Protein AF-A0A920G9I8-F1 (afdb_monomer)

Sequence (105 aa):
MNRKYFYYLVFGVTFLTFGLVQDYIRPNYEAENSLIIYFLGVIPNFLPGIGLPSLFYVTIPEIFKPNTSIYRNRLKLSIIISMIGLIGNEFITIYTPGRGVFDWN

Solvent-accessible surface area (backbone atoms only — not comparable to full-atom values): 5840 Å² total; per-residue (Å²): 129,66,68,58,59,53,28,50,49,48,19,52,51,26,53,53,52,31,52,47,40,58,71,55,46,52,78,69,60,85,71,87,55,64,70,59,56,49,49,56,49,47,45,61,56,53,27,53,67,54,14,44,25,28,45,39,45,56,46,43,63,77,77,36,57,76,90,39,71,62,39,72,41,26,65,62,50,14,46,52,56,36,49,54,51,50,54,50,49,52,57,52,23,75,78,39,83,91,58,80,68,66,71,90,122

Secondary structure (DSSP, 8-state):
--HHHHHHHHHHHHHHHHHIIIIIITTT-----HHHHHHHHHHHHHHHHHHHHHHHHHHHHHHS-TTSHHHHTHHHHHHHHHHHHHHHHHHHHHHSTTSS-----

Structure (mmCIF, N/CA/C/O backbone):
data_AF-A0A920G9I8-F1
#
_entry.id   AF-A0A920G9I8-F1
#
loop_
_atom_site.group_PDB
_atom_site.id
_atom_site.type_symbol
_atom_site.label_atom_id
_atom_site.label_alt_id
_atom_site.label_comp_id
_atom_site.label_asym_id
_atom_site.label_entity_id
_atom_site.label_seq_id
_atom_site.pdbx_PDB_ins_code
_atom_site.Cartn_x
_atom_site.Cartn_y
_atom_site.Cartn_z
_atom_site.occupancy
_atom_site.B_iso_or_equiv
_atom_site.auth_seq_id
_atom_site.auth_comp_id
_atom_site.auth_asym_id
_atom_site.auth_atom_id
_atom_site.pdbx_PDB_model_num
ATOM 1 N N . MET A 1 1 ? -22.417 -8.587 1.462 1.00 55.97 1 MET A N 1
ATOM 2 C CA . MET A 1 1 ? -20.991 -8.906 1.709 1.00 55.97 1 MET A CA 1
ATOM 3 C C . MET A 1 1 ? -20.510 -8.097 2.911 1.00 55.97 1 MET A C 1
ATOM 5 O O . MET A 1 1 ? -20.768 -6.899 2.942 1.00 55.97 1 MET A O 1
ATOM 9 N N . ASN A 1 2 ? -19.892 -8.715 3.927 1.00 80.69 2 ASN A N 1
ATOM 10 C CA . ASN A 1 2 ? -19.335 -7.971 5.067 1.00 80.69 2 ASN A CA 1
ATOM 11 C C . ASN A 1 2 ? -18.254 -7.008 4.543 1.00 80.69 2 ASN A C 1
ATOM 13 O O . ASN A 1 2 ? -17.361 -7.437 3.810 1.00 80.69 2 ASN A O 1
ATOM 17 N N . ARG A 1 3 ? -18.346 -5.714 4.891 1.00 84.06 3 ARG A N 1
ATOM 18 C CA . ARG A 1 3 ? -17.440 -4.661 4.393 1.00 84.06 3 ARG A CA 1
ATOM 19 C C . ARG A 1 3 ? -15.965 -5.019 4.607 1.00 84.06 3 ARG A C 1
ATOM 21 O O . ARG A 1 3 ? -15.139 -4.658 3.782 1.00 84.06 3 ARG A O 1
ATOM 28 N N . LYS A 1 4 ? -15.643 -5.791 5.651 1.00 88.75 4 LYS A N 1
ATOM 29 C CA . LYS A 1 4 ? -14.282 -6.280 5.922 1.00 88.75 4 LYS A CA 1
ATOM 30 C C . LYS A 1 4 ? -13.689 -7.085 4.753 1.00 88.75 4 LYS A C 1
ATOM 32 O O . LYS A 1 4 ? -12.569 -6.813 4.342 1.00 88.75 4 LYS A O 1
ATOM 37 N N . TYR A 1 5 ? -14.443 -8.026 4.176 1.00 92.31 5 TYR A N 1
ATOM 38 C CA . TYR A 1 5 ? -13.958 -8.839 3.049 1.00 92.31 5 TYR A CA 1
ATOM 39 C C . TYR A 1 5 ? -13.751 -8.015 1.783 1.00 92.31 5 TYR A C 1
ATOM 41 O O . TYR A 1 5 ? -12.829 -8.289 1.026 1.00 92.31 5 TYR A O 1
ATOM 49 N N . PHE A 1 6 ? -14.571 -6.982 1.578 1.00 94.00 6 PHE A N 1
ATOM 50 C CA . PHE A 1 6 ? -14.377 -6.053 0.470 1.00 94.00 6 PHE A CA 1
ATOM 51 C C . PHE A 1 6 ? -13.028 -5.333 0.579 1.00 94.00 6 PHE A C 1
ATOM 53 O O . PHE A 1 6 ? -12.257 -5.346 -0.372 1.00 94.00 6 PHE A O 1
ATOM 60 N N . TYR A 1 7 ? -12.696 -4.776 1.747 1.00 94.56 7 TYR A N 1
ATOM 61 C CA . TYR A 1 7 ? -11.414 -4.091 1.944 1.00 94.56 7 TYR A CA 1
ATOM 62 C C . TYR A 1 7 ? -10.205 -5.037 1.880 1.00 94.56 7 TYR A C 1
ATOM 64 O O . TYR A 1 7 ? -9.172 -4.649 1.339 1.00 94.56 7 TYR A O 1
ATOM 72 N N . TYR A 1 8 ? -10.327 -6.285 2.347 1.00 95.12 8 TYR A N 1
ATOM 73 C CA . TYR A 1 8 ? -9.281 -7.291 2.114 1.00 95.12 8 TYR A CA 1
ATOM 74 C C . TYR A 1 8 ? -9.087 -7.600 0.633 1.00 95.12 8 TYR A C 1
ATOM 76 O O . TYR A 1 8 ? -7.950 -7.717 0.188 1.00 95.12 8 TYR A O 1
ATOM 84 N N . LEU A 1 9 ? -10.1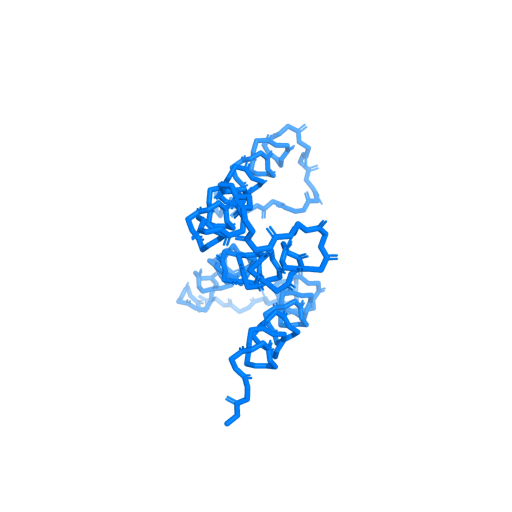76 -7.717 -0.130 1.00 96.19 9 LEU A N 1
ATOM 85 C CA . LEU A 1 9 ? -10.103 -7.951 -1.569 1.00 96.19 9 LEU A CA 1
ATOM 86 C C . LEU A 1 9 ? -9.435 -6.768 -2.274 1.00 96.19 9 LEU A C 1
ATOM 88 O O . LEU A 1 9 ? -8.537 -6.981 -3.080 1.00 96.19 9 LEU A O 1
ATOM 92 N N . VAL A 1 10 ? -9.811 -5.533 -1.928 1.00 95.88 10 VAL A N 1
ATOM 93 C CA . VAL A 1 10 ? -9.173 -4.320 -2.463 1.00 95.88 10 VAL A CA 1
ATOM 94 C C . VAL A 1 10 ? -7.673 -4.318 -2.165 1.00 95.88 10 VAL A C 1
ATOM 96 O O . VAL A 1 10 ? -6.876 -4.106 -3.078 1.00 95.88 10 VAL A O 1
ATOM 99 N N . PHE A 1 11 ? -7.269 -4.606 -0.925 1.00 96.38 11 PHE A N 1
ATOM 100 C CA . PHE A 1 11 ? -5.853 -4.736 -0.576 1.00 96.38 11 PHE A CA 1
ATOM 101 C C . PHE A 1 11 ? -5.157 -5.836 -1.391 1.00 96.38 11 PHE A C 1
ATOM 103 O O . PHE A 1 11 ? -4.123 -5.581 -1.995 1.00 96.38 11 PHE A O 1
ATOM 110 N N . GLY A 1 12 ? -5.735 -7.037 -1.462 1.00 96.44 12 GLY A N 1
ATOM 111 C CA . GLY A 1 12 ? -5.143 -8.160 -2.189 1.00 96.44 12 GLY A CA 1
ATOM 112 C C . GLY A 1 12 ? -4.955 -7.870 -3.679 1.00 96.44 12 GLY A C 1
ATOM 113 O O . GLY A 1 12 ? -3.876 -8.105 -4.213 1.00 96.44 12 GLY A O 1
ATOM 114 N N . VAL A 1 13 ? -5.970 -7.303 -4.339 1.00 96.69 13 VAL A N 1
ATOM 115 C CA . VAL A 1 13 ? -5.891 -6.929 -5.760 1.00 96.69 13 VAL A CA 1
ATOM 116 C C . VAL A 1 13 ? -4.827 -5.859 -5.973 1.00 96.69 13 VAL A C 1
ATOM 118 O O . VAL A 1 13 ? -3.935 -6.047 -6.791 1.00 96.69 13 VAL A O 1
ATOM 121 N N . THR A 1 14 ? -4.871 -4.764 -5.211 1.00 95.94 14 THR A N 1
ATOM 122 C CA . THR A 1 14 ? -3.900 -3.668 -5.365 1.00 95.94 14 THR A CA 1
ATOM 123 C C . THR A 1 14 ? -2.464 -4.109 -5.089 1.00 95.94 14 THR A C 1
ATOM 125 O O . THR A 1 14 ? -1.569 -3.726 -5.836 1.00 95.94 14 THR A O 1
ATOM 128 N N . PHE A 1 15 ? -2.241 -4.955 -4.082 1.00 93.75 15 PHE A N 1
ATOM 129 C CA . PHE A 1 15 ? -0.924 -5.496 -3.750 1.00 93.75 15 PHE A CA 1
ATOM 130 C C . PHE A 1 15 ? -0.371 -6.410 -4.854 1.00 93.75 15 PHE A C 1
ATOM 132 O O . PHE A 1 15 ? 0.776 -6.251 -5.268 1.00 93.75 15 PHE A O 1
ATOM 139 N N . LEU A 1 16 ? -1.190 -7.330 -5.375 1.00 95.12 16 LEU A N 1
ATOM 140 C CA . LEU A 1 16 ? -0.781 -8.222 -6.465 1.00 95.12 16 LEU A CA 1
ATOM 141 C C . LEU A 1 16 ? -0.523 -7.448 -7.761 1.00 95.12 16 LEU A C 1
ATOM 143 O O . LEU A 1 16 ? 0.497 -7.660 -8.413 1.00 95.12 16 LEU A O 1
ATOM 147 N N . THR A 1 17 ? -1.418 -6.527 -8.127 1.00 94.44 17 THR A N 1
ATOM 148 C CA . THR A 1 17 ? -1.246 -5.697 -9.324 1.00 94.44 17 THR A CA 1
ATOM 149 C C . THR A 1 17 ? -0.023 -4.793 -9.202 1.00 94.44 17 THR A C 1
ATOM 151 O O . THR A 1 17 ? 0.670 -4.601 -10.195 1.00 94.44 17 THR A O 1
ATOM 154 N N . PHE A 1 18 ? 0.286 -4.283 -8.006 1.00 92.25 18 PHE A N 1
ATOM 155 C CA . PHE A 1 18 ? 1.488 -3.484 -7.778 1.00 92.25 18 PHE A CA 1
ATOM 156 C C . PHE A 1 18 ? 2.752 -4.277 -8.120 1.00 92.25 18 PHE A C 1
ATOM 158 O O . PHE A 1 18 ? 3.534 -3.809 -8.942 1.00 92.25 18 PHE A O 1
ATOM 165 N N . GLY A 1 19 ? 2.913 -5.488 -7.571 1.00 88.75 19 GLY A N 1
ATOM 166 C CA . GLY A 1 19 ? 4.073 -6.336 -7.874 1.00 88.75 19 GLY A CA 1
ATOM 167 C C . GLY A 1 19 ? 4.161 -6.700 -9.358 1.00 88.75 19 GLY A C 1
ATOM 168 O O . GLY A 1 19 ? 5.220 -6.589 -9.968 1.00 88.75 19 GLY A O 1
ATOM 169 N N . LEU A 1 20 ? 3.030 -7.042 -9.987 1.00 92.88 20 LEU A N 1
ATOM 170 C CA . LEU A 1 20 ? 2.989 -7.320 -11.428 1.00 92.88 20 LEU A CA 1
ATOM 171 C C . LEU A 1 20 ? 3.440 -6.116 -12.266 1.00 92.88 20 LEU A C 1
ATOM 173 O O . LEU A 1 20 ? 4.242 -6.262 -13.187 1.00 92.88 20 LEU A O 1
ATOM 177 N N . VAL A 1 21 ? 2.933 -4.921 -11.961 1.00 90.69 21 VAL A N 1
ATOM 178 C CA . VAL A 1 21 ? 3.257 -3.720 -12.736 1.00 90.69 21 VAL A CA 1
ATOM 179 C C . VAL A 1 21 ? 4.698 -3.288 -12.496 1.00 90.69 21 VAL A C 1
ATOM 181 O O . VAL A 1 21 ? 5.409 -3.029 -13.462 1.00 90.69 21 VAL A O 1
ATOM 184 N N . GLN A 1 22 ? 5.129 -3.225 -11.238 1.00 87.38 22 GLN A N 1
ATOM 185 C CA . GLN A 1 22 ? 6.436 -2.697 -10.863 1.00 87.38 22 GLN A CA 1
ATOM 186 C C . GLN A 1 22 ? 7.584 -3.627 -11.270 1.00 87.38 22 GLN A C 1
ATOM 188 O O . GLN A 1 22 ? 8.598 -3.132 -11.754 1.00 87.38 22 GLN A O 1
ATOM 193 N N . ASP A 1 23 ? 7.423 -4.943 -11.108 1.00 88.00 23 ASP A N 1
ATOM 194 C CA . ASP A 1 23 ? 8.528 -5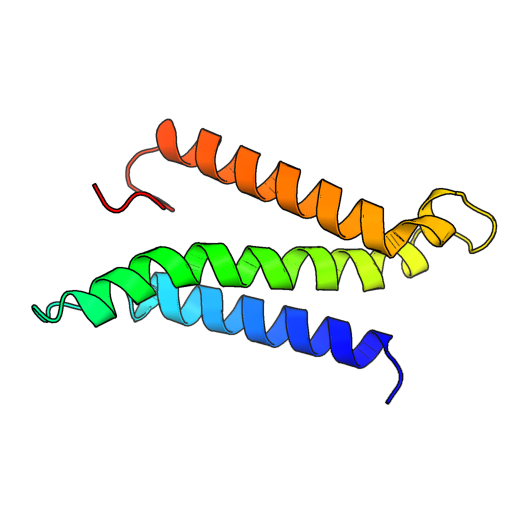.892 -11.291 1.00 88.00 23 ASP A CA 1
ATOM 195 C C . ASP A 1 23 ? 8.551 -6.521 -12.692 1.00 88.00 23 ASP A C 1
ATOM 197 O O . ASP A 1 23 ? 9.613 -6.925 -13.163 1.00 88.00 23 ASP A O 1
ATOM 201 N N . TYR A 1 24 ? 7.402 -6.594 -13.379 1.00 89.69 24 TYR A N 1
ATOM 202 C CA . TYR A 1 24 ? 7.297 -7.292 -14.667 1.00 89.69 24 TYR A CA 1
ATOM 203 C C . TYR A 1 24 ? 6.890 -6.391 -15.828 1.00 89.69 24 TYR A C 1
ATOM 205 O O . TYR A 1 24 ? 7.492 -6.484 -16.891 1.00 89.69 24 TYR A O 1
ATOM 213 N N . ILE A 1 25 ? 5.875 -5.538 -15.682 1.00 90.88 25 ILE A N 1
ATOM 214 C CA . ILE A 1 25 ? 5.368 -4.776 -16.836 1.00 90.88 25 ILE A CA 1
ATOM 215 C C . ILE A 1 25 ? 6.236 -3.545 -17.092 1.00 90.88 25 ILE A C 1
ATOM 217 O O . ILE A 1 25 ? 6.757 -3.383 -18.190 1.00 90.88 25 ILE A O 1
ATOM 221 N N . ARG A 1 26 ? 6.416 -2.688 -16.083 1.00 87.50 26 ARG A N 1
ATOM 222 C CA . ARG A 1 26 ? 7.138 -1.416 -16.207 1.00 87.50 26 ARG A CA 1
ATOM 223 C C . ARG A 1 26 ? 8.599 -1.598 -16.650 1.00 87.50 26 ARG A C 1
ATOM 225 O O . ARG A 1 26 ? 8.987 -0.883 -17.567 1.00 87.50 26 ARG A O 1
ATOM 232 N N . PRO A 1 27 ? 9.399 -2.528 -16.087 1.00 86.88 27 PRO A N 1
ATOM 233 C CA . PRO A 1 27 ? 10.807 -2.666 -16.472 1.00 86.88 27 PRO A CA 1
ATOM 234 C C . PRO A 1 27 ? 11.014 -3.234 -17.880 1.00 86.88 27 PRO A C 1
ATOM 236 O O . PRO A 1 27 ? 12.058 -2.998 -18.473 1.00 86.88 27 PRO A O 1
ATOM 239 N N . ASN A 1 28 ? 10.035 -3.978 -18.407 1.00 88.56 28 ASN A N 1
ATOM 240 C CA . ASN A 1 28 ? 10.122 -4.649 -19.709 1.00 88.56 28 ASN A CA 1
ATOM 241 C C . ASN A 1 28 ? 9.327 -3.922 -20.809 1.00 88.56 28 ASN A C 1
ATOM 243 O O . ASN A 1 28 ? 9.148 -4.456 -21.904 1.00 88.56 28 ASN A O 1
ATOM 247 N N . TYR A 1 29 ? 8.792 -2.732 -20.525 1.00 88.00 29 TYR A N 1
ATOM 248 C CA . TYR A 1 29 ? 8.031 -1.961 -21.498 1.00 88.00 29 TYR A CA 1
ATOM 249 C C . TYR A 1 29 ? 8.967 -1.070 -22.328 1.00 88.00 29 TYR A C 1
ATOM 251 O O . TYR A 1 29 ? 9.364 0.004 -21.887 1.00 88.00 29 TYR A O 1
ATOM 259 N N . GLU A 1 30 ? 9.298 -1.516 -23.541 1.00 85.81 30 GLU A N 1
ATOM 260 C CA . GLU A 1 30 ? 10.226 -0.828 -24.461 1.00 85.81 30 GLU A CA 1
ATOM 261 C C . GLU A 1 30 ? 9.525 0.029 -25.535 1.00 85.81 30 GLU A C 1
ATOM 263 O O . GLU A 1 30 ? 10.179 0.631 -26.384 1.00 85.81 30 GLU A O 1
ATOM 268 N N . ALA A 1 31 ? 8.190 0.081 -25.549 1.00 84.44 31 ALA A N 1
ATOM 269 C CA . ALA A 1 31 ? 7.447 0.758 -26.612 1.00 84.44 31 ALA A CA 1
ATOM 270 C C . ALA A 1 31 ? 7.336 2.280 -26.402 1.00 84.44 31 ALA A C 1
ATOM 272 O O . ALA A 1 31 ? 7.200 2.772 -25.286 1.00 84.44 31 ALA A O 1
ATOM 273 N N . GLU A 1 32 ? 7.281 3.034 -27.502 1.00 86.25 32 GLU A N 1
ATOM 274 C CA . GLU A 1 32 ? 7.316 4.508 -27.502 1.00 86.25 32 GLU A CA 1
ATOM 275 C C . GLU A 1 32 ? 5.973 5.189 -27.171 1.00 86.25 32 GLU A C 1
ATOM 277 O O . GLU A 1 32 ? 5.845 6.412 -27.249 1.00 86.25 32 GLU A O 1
ATOM 282 N N . ASN A 1 33 ? 4.929 4.431 -26.814 1.00 90.69 33 ASN A N 1
ATOM 283 C CA . ASN A 1 33 ? 3.625 5.027 -26.514 1.00 90.69 33 ASN A CA 1
ATOM 284 C C . ASN A 1 33 ? 3.660 5.780 -25.173 1.00 90.69 33 ASN A C 1
ATOM 286 O O . ASN A 1 33 ? 3.482 5.185 -24.108 1.00 90.69 33 ASN A O 1
ATOM 290 N N . SER A 1 34 ? 3.824 7.100 -25.252 1.00 87.25 34 SER A N 1
ATOM 291 C CA . SER A 1 34 ? 3.926 8.024 -24.117 1.00 87.25 34 SER A CA 1
ATOM 292 C C . SER A 1 34 ? 2.779 7.913 -23.109 1.00 87.25 34 SER A C 1
ATOM 294 O O . SER A 1 34 ? 3.009 8.040 -21.907 1.00 87.25 34 SER A O 1
ATOM 296 N N . LEU A 1 35 ? 1.558 7.617 -23.566 1.00 89.94 35 LEU A N 1
ATOM 297 C CA . LEU A 1 35 ? 0.400 7.446 -22.691 1.00 89.94 35 LEU A CA 1
ATOM 298 C C . LEU A 1 35 ? 0.552 6.205 -21.805 1.00 89.94 35 LEU A C 1
ATOM 300 O O . LEU A 1 35 ? 0.262 6.265 -20.612 1.00 89.94 35 LEU A O 1
ATOM 304 N N . ILE A 1 36 ? 1.032 5.089 -22.358 1.00 88.62 36 ILE A N 1
ATOM 305 C CA . ILE A 1 36 ? 1.233 3.857 -21.583 1.00 88.62 36 ILE A CA 1
ATOM 306 C C . ILE A 1 36 ? 2.363 4.046 -20.581 1.00 88.62 36 ILE A C 1
ATOM 308 O O . ILE A 1 36 ? 2.196 3.705 -19.411 1.00 88.62 36 ILE A O 1
ATOM 312 N N . ILE A 1 37 ? 3.478 4.641 -21.011 1.00 87.00 37 ILE A N 1
ATOM 313 C CA . ILE A 1 37 ? 4.596 4.909 -20.109 1.00 87.00 37 ILE A CA 1
ATOM 314 C C . ILE A 1 37 ? 4.087 5.790 -18.937 1.00 87.00 37 ILE A C 1
ATOM 316 O O . ILE A 1 37 ? 4.449 5.539 -17.786 1.00 87.00 37 ILE A O 1
ATOM 320 N N . TYR A 1 38 ? 3.238 6.803 -19.200 1.00 87.12 38 TYR A N 1
ATOM 321 C CA . TYR A 1 38 ? 2.705 7.705 -18.164 1.00 87.12 38 TYR A CA 1
ATOM 322 C C . TYR A 1 38 ? 1.899 6.927 -17.121 1.00 87.12 38 TYR A C 1
ATOM 324 O O . TYR A 1 38 ? 2.143 7.044 -15.919 1.00 87.12 38 TYR A O 1
ATOM 332 N N . PHE A 1 39 ? 0.984 6.062 -17.569 1.00 89.19 39 PHE A N 1
ATOM 333 C CA . PHE A 1 39 ? 0.232 5.200 -16.658 1.00 89.19 39 PHE A CA 1
ATOM 334 C C . PHE A 1 39 ? 1.142 4.243 -15.883 1.00 89.19 39 PHE A C 1
ATOM 336 O O . PHE A 1 39 ? 0.930 4.054 -14.688 1.00 89.19 39 PHE A O 1
ATOM 343 N N . LEU A 1 40 ? 2.180 3.686 -16.511 1.00 88.38 40 LEU A N 1
ATOM 344 C CA . LEU A 1 40 ? 3.163 2.839 -15.829 1.00 88.38 40 LEU A CA 1
ATOM 345 C C . LEU A 1 40 ? 3.987 3.601 -14.780 1.00 88.38 40 LEU A C 1
ATOM 347 O O . LEU A 1 40 ? 4.440 2.982 -13.822 1.00 88.38 40 LEU A O 1
ATOM 351 N N . GLY A 1 41 ? 4.145 4.920 -14.914 1.00 83.44 41 GLY A N 1
ATOM 352 C CA . GLY A 1 41 ? 4.720 5.776 -13.872 1.00 83.44 41 GLY A CA 1
ATOM 353 C C . GLY A 1 41 ? 3.775 6.001 -12.687 1.00 83.44 41 GLY A C 1
ATOM 354 O O . GLY A 1 41 ? 4.190 5.940 -11.534 1.00 83.44 41 GLY A O 1
ATOM 355 N N . VAL A 1 42 ? 2.481 6.206 -12.952 1.00 85.75 42 VAL A N 1
ATOM 356 C CA . VAL A 1 42 ? 1.486 6.558 -11.919 1.00 85.75 42 VAL A CA 1
ATOM 357 C C . VAL A 1 42 ? 0.958 5.339 -11.151 1.00 85.75 42 VAL A C 1
ATOM 359 O O . VAL A 1 42 ? 0.733 5.407 -9.939 1.00 85.75 42 VAL A O 1
ATOM 362 N N . ILE A 1 43 ? 0.732 4.214 -11.835 1.00 89.81 43 ILE A N 1
ATOM 363 C CA . ILE A 1 43 ? 0.083 3.018 -11.270 1.00 89.81 43 ILE A CA 1
ATOM 364 C C . ILE A 1 43 ? 0.809 2.465 -10.028 1.00 89.81 43 ILE A C 1
ATOM 366 O O . ILE A 1 43 ? 0.119 2.180 -9.041 1.00 89.81 43 ILE A O 1
ATOM 370 N N . PRO A 1 44 ? 2.153 2.340 -10.007 1.00 84.31 44 PRO A N 1
ATOM 371 C CA . PRO A 1 44 ? 2.876 1.851 -8.834 1.00 84.31 44 PRO A CA 1
ATOM 372 C C . PRO A 1 44 ? 2.662 2.690 -7.570 1.00 84.31 44 PRO A C 1
ATOM 374 O O . PRO A 1 44 ? 2.795 2.160 -6.474 1.00 84.31 44 PRO A O 1
ATOM 377 N N . ASN A 1 45 ? 2.289 3.965 -7.709 1.00 83.56 45 ASN A N 1
ATOM 378 C CA . ASN A 1 45 ? 1.963 4.866 -6.602 1.00 83.56 45 ASN A CA 1
ATOM 379 C C . ASN A 1 45 ? 0.486 4.810 -6.204 1.00 83.56 45 ASN A C 1
ATOM 381 O O . ASN A 1 45 ? 0.118 4.771 -5.026 1.00 83.56 45 ASN A O 1
ATOM 385 N N . PHE A 1 46 ? -0.384 4.769 -7.209 1.00 89.25 46 PHE A N 1
ATOM 386 C CA . PHE A 1 46 ? -1.825 4.753 -7.013 1.00 89.25 46 PHE A CA 1
ATOM 387 C C . PHE A 1 46 ? -2.310 3.487 -6.290 1.00 89.25 46 PHE A C 1
ATOM 389 O O . PHE A 1 46 ? -3.174 3.560 -5.412 1.00 89.25 46 PHE A O 1
ATOM 396 N N . LEU A 1 47 ? -1.738 2.324 -6.623 1.00 93.12 47 LEU A N 1
ATOM 397 C CA . LEU A 1 47 ? -2.154 1.038 -6.057 1.00 93.12 47 LEU A CA 1
ATOM 398 C C . LEU A 1 47 ? -1.895 0.949 -4.537 1.00 93.12 47 LEU A C 1
ATOM 400 O O . LEU A 1 47 ? -2.860 0.704 -3.805 1.00 93.12 47 LEU A O 1
ATOM 404 N N . PRO A 1 48 ? -0.681 1.219 -4.013 1.00 91.38 48 PRO A N 1
ATOM 405 C CA . PRO A 1 48 ? -0.447 1.363 -2.574 1.00 91.38 48 PRO A CA 1
ATOM 406 C C . PRO A 1 48 ? -1.320 2.435 -1.905 1.00 91.38 48 PRO A C 1
ATOM 408 O O . PRO A 1 48 ? -1.796 2.214 -0.789 1.00 91.38 48 PRO A O 1
ATOM 411 N N . GLY A 1 49 ? -1.595 3.548 -2.601 1.00 92.00 49 GLY A N 1
ATOM 412 C CA . GLY A 1 49 ? -2.505 4.615 -2.160 1.00 92.00 49 GLY A CA 1
ATOM 413 C C . GLY A 1 49 ? -3.916 4.144 -1.807 1.00 92.00 49 GLY A C 1
ATOM 414 O O . GLY A 1 49 ? -4.556 4.716 -0.926 1.00 92.00 49 GLY A O 1
ATOM 415 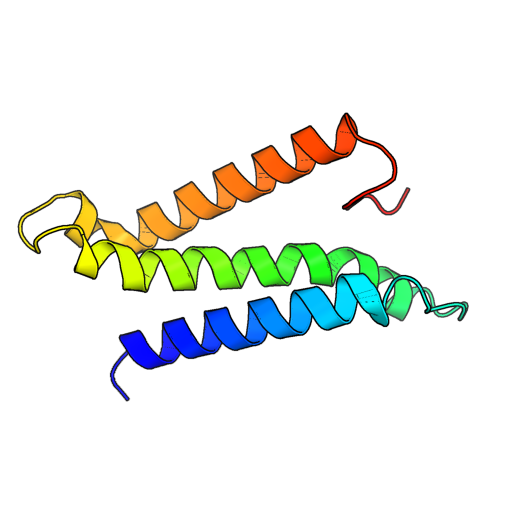N N . ILE A 1 50 ? -4.386 3.068 -2.437 1.00 94.00 50 ILE A N 1
ATOM 416 C CA . ILE A 1 50 ? -5.694 2.453 -2.173 1.00 94.00 50 ILE A CA 1
ATOM 417 C C . ILE A 1 50 ? -5.562 1.222 -1.268 1.00 94.00 50 ILE A C 1
ATOM 419 O O . ILE A 1 50 ? -6.393 0.992 -0.378 1.00 94.00 50 ILE A O 1
ATOM 423 N N . GLY A 1 51 ? -4.517 0.424 -1.484 1.00 95.50 51 GLY A N 1
ATOM 424 C CA . GLY A 1 51 ? -4.292 -0.835 -0.785 1.00 95.50 51 GLY A CA 1
ATOM 425 C C . GLY A 1 51 ? -3.995 -0.650 0.699 1.00 95.50 51 GLY A C 1
ATOM 426 O O . GLY A 1 51 ? -4.643 -1.283 1.537 1.00 95.50 51 GLY A O 1
ATOM 427 N N . LEU A 1 52 ? -3.067 0.245 1.046 1.00 95.25 52 LEU A N 1
ATOM 428 C CA . LEU A 1 52 ? -2.645 0.451 2.434 1.00 95.25 52 LEU A CA 1
ATOM 429 C C . LEU A 1 52 ? -3.789 0.949 3.336 1.00 95.25 52 LEU A C 1
ATOM 431 O O . LEU A 1 52 ? -4.003 0.333 4.387 1.00 95.25 52 LEU A O 1
ATOM 435 N N . PRO A 1 53 ? -4.610 1.953 2.949 1.00 96.12 53 PRO A N 1
ATOM 436 C CA . PRO A 1 53 ? -5.745 2.352 3.778 1.00 96.12 53 PRO A CA 1
ATOM 43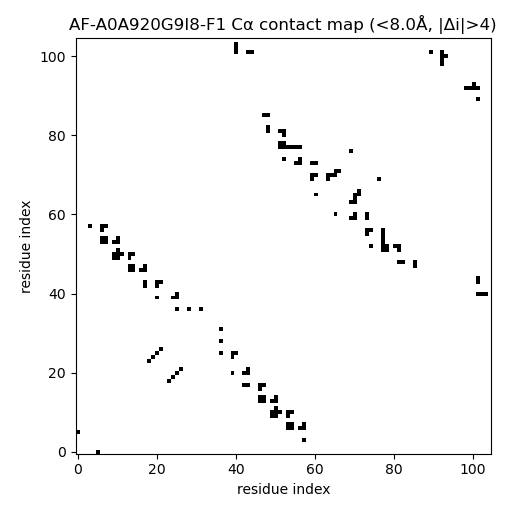7 C C . PRO A 1 53 ? -6.755 1.220 3.960 1.00 96.12 53 PRO A C 1
ATOM 439 O O . PRO A 1 53 ? -7.347 1.084 5.031 1.00 96.12 53 PRO A O 1
ATOM 442 N N . SER A 1 54 ? -6.943 0.393 2.929 1.00 95.81 54 SER A N 1
ATOM 443 C CA . SER A 1 54 ? -7.849 -0.754 2.984 1.00 95.81 54 SER A CA 1
ATOM 444 C C . SER A 1 54 ? -7.363 -1.803 3.986 1.00 95.81 54 SER A C 1
ATOM 446 O O . SER A 1 54 ? -8.168 -2.295 4.777 1.00 95.81 54 SER A O 1
ATOM 448 N N . LEU A 1 55 ? -6.054 -2.081 4.019 1.00 96.19 55 LEU A N 1
ATOM 449 C CA . LEU A 1 55 ? -5.433 -2.967 5.005 1.00 96.19 55 LEU A CA 1
ATOM 450 C C . LEU A 1 55 ? -5.562 -2.412 6.428 1.00 96.19 55 LEU A C 1
ATOM 452 O O . LEU A 1 55 ? -6.018 -3.121 7.323 1.00 96.19 55 LEU A O 1
ATOM 456 N N . PHE A 1 56 ? -5.208 -1.145 6.653 1.00 95.44 56 PHE A N 1
ATOM 457 C CA . PHE A 1 56 ? -5.307 -0.545 7.987 1.00 95.44 56 PHE A CA 1
ATOM 458 C C . PHE A 1 56 ? -6.750 -0.483 8.495 1.00 95.44 56 PHE A C 1
ATOM 460 O O . PHE A 1 56 ? -7.006 -0.725 9.677 1.00 95.44 56 PHE A O 1
ATOM 467 N N . TYR A 1 57 ? -7.719 -0.253 7.606 1.00 95.12 57 TYR A N 1
ATOM 468 C CA . TYR A 1 57 ? -9.126 -0.189 7.990 1.00 95.12 57 TYR A CA 1
ATOM 469 C C . TYR A 1 57 ? -9.623 -1.505 8.598 1.00 95.12 57 TYR A C 1
ATOM 471 O O . TYR A 1 57 ? -10.443 -1.486 9.522 1.00 95.12 57 TYR A O 1
ATOM 479 N N . VAL A 1 58 ? -9.141 -2.639 8.081 1.00 94.50 58 VAL A N 1
ATOM 480 C CA . VAL A 1 58 ? -9.541 -3.976 8.540 1.00 94.50 58 VAL A CA 1
ATOM 481 C C . VAL A 1 58 ? -8.673 -4.518 9.667 1.00 94.50 58 VAL A C 1
ATOM 483 O O . VAL A 1 58 ? -9.180 -5.327 10.437 1.00 94.50 58 VAL A O 1
ATOM 486 N N . THR A 1 59 ? -7.421 -4.071 9.808 1.00 93.69 59 THR A N 1
ATOM 487 C CA . THR A 1 59 ? -6.524 -4.506 10.895 1.00 93.69 59 THR A CA 1
ATOM 488 C C . THR A 1 59 ? -6.724 -3.717 12.186 1.00 93.69 59 THR A C 1
ATOM 490 O O . THR A 1 59 ? -6.628 -4.300 13.263 1.00 93.69 59 THR A O 1
ATOM 493 N N . ILE A 1 60 ? -7.076 -2.425 12.124 1.00 92.75 60 ILE A N 1
ATOM 494 C CA . ILE A 1 60 ? -7.342 -1.614 13.327 1.00 92.75 60 ILE A CA 1
ATOM 495 C C . ILE A 1 60 ? -8.393 -2.274 14.247 1.00 92.75 60 ILE A C 1
ATOM 497 O O . ILE A 1 60 ? -8.135 -2.375 15.446 1.00 92.75 60 ILE A O 1
ATOM 501 N N . PRO A 1 61 ? -9.548 -2.759 13.745 1.00 90.94 61 PRO A N 1
ATOM 502 C CA . PRO A 1 61 ? -10.527 -3.494 14.550 1.00 90.94 61 PRO A CA 1
ATOM 503 C C . PRO A 1 61 ? -10.019 -4.771 15.228 1.00 90.94 61 PRO A C 1
ATOM 505 O O . PRO A 1 61 ? -10.599 -5.166 16.234 1.00 90.94 61 PRO A O 1
ATOM 508 N N . GLU A 1 62 ? -8.976 -5.412 14.694 1.00 90.44 62 GLU A N 1
ATOM 509 C CA . GLU A 1 62 ? -8.403 -6.643 15.263 1.00 90.44 62 GLU A CA 1
ATOM 510 C C . GLU A 1 62 ? -7.504 -6.351 16.470 1.00 90.44 62 GLU A C 1
ATOM 512 O O . GLU A 1 62 ? -7.333 -7.197 17.343 1.00 90.44 62 GLU A O 1
ATOM 517 N N . ILE A 1 63 ? -6.944 -5.140 16.534 1.00 91.75 63 ILE A N 1
ATOM 518 C CA . ILE A 1 63 ? -6.000 -4.721 17.578 1.00 91.75 63 ILE A CA 1
ATOM 519 C C . ILE A 1 63 ? -6.704 -3.849 18.628 1.00 91.75 63 ILE A C 1
ATOM 521 O O . ILE A 1 63 ? -6.443 -3.954 19.827 1.00 91.75 63 ILE A O 1
ATOM 525 N N . PHE A 1 64 ? -7.617 -2.976 18.195 1.00 92.94 64 PHE A N 1
ATOM 526 C CA . PHE A 1 64 ? -8.238 -1.962 19.041 1.00 92.94 64 PHE A CA 1
ATOM 527 C C . PHE A 1 64 ? -9.706 -2.263 19.327 1.00 92.94 64 PHE A C 1
ATOM 529 O O . PHE A 1 64 ? -10.518 -2.478 18.429 1.00 92.94 64 PHE A O 1
ATOM 536 N N . LYS A 1 65 ? -10.081 -2.176 20.608 1.00 90.81 65 LYS A N 1
ATOM 537 C CA . LYS A 1 65 ? -11.468 -2.369 21.047 1.00 90.81 65 LYS A CA 1
ATOM 538 C C . LYS A 1 65 ? -12.389 -1.239 20.550 1.00 90.81 65 LYS A C 1
ATOM 540 O O . LYS A 1 65 ? -11.943 -0.087 20.480 1.00 90.81 65 LYS A O 1
ATOM 545 N N . PRO A 1 66 ? -13.695 -1.505 20.341 1.00 88.88 66 PRO A N 1
ATOM 546 C CA . PRO A 1 66 ? -14.655 -0.516 19.840 1.00 88.88 66 PRO A CA 1
ATOM 547 C C . PRO A 1 66 ? -14.777 0.790 20.638 1.00 88.88 66 PRO A C 1
ATOM 549 O O . PRO A 1 66 ? -15.066 1.835 20.062 1.00 88.88 66 PRO A O 1
ATOM 552 N N . ASN A 1 67 ? -14.524 0.754 21.950 1.00 90.12 67 ASN A N 1
ATOM 553 C CA . ASN A 1 67 ? -14.624 1.931 22.823 1.00 90.12 67 ASN A CA 1
ATOM 554 C C . ASN A 1 67 ? -13.446 2.923 22.656 1.00 90.12 67 ASN A C 1
ATOM 556 O O . ASN A 1 67 ? -13.467 4.051 23.151 1.00 90.12 67 ASN A O 1
ATOM 560 N N . THR A 1 68 ? -12.392 2.531 21.939 1.00 92.19 68 THR A N 1
ATOM 561 C CA . THR A 1 68 ? -11.219 3.387 21.729 1.00 92.19 68 THR A CA 1
ATOM 562 C C . THR A 1 68 ? -11.495 4.487 20.698 1.00 92.19 68 THR A C 1
ATOM 564 O O . THR A 1 68 ? -12.303 4.335 19.778 1.00 92.19 68 THR A O 1
ATOM 567 N N . SER A 1 69 ? -10.812 5.629 20.830 1.00 89.69 69 SER A N 1
ATOM 568 C CA . SER A 1 69 ? -10.855 6.687 19.804 1.00 89.69 69 SER A CA 1
ATOM 569 C C . SER A 1 69 ? -10.296 6.193 18.459 1.00 89.69 69 SER A C 1
ATOM 571 O O . SER A 1 69 ? -10.820 6.539 17.400 1.00 89.69 69 SER A O 1
ATOM 573 N N . ILE A 1 70 ? -9.292 5.307 18.503 1.00 90.31 70 ILE A N 1
ATOM 574 C CA . ILE A 1 70 ? -8.640 4.717 17.325 1.00 90.31 70 ILE A CA 1
ATOM 575 C C . ILE A 1 70 ? -9.634 3.893 16.502 1.00 90.31 70 ILE A C 1
ATOM 577 O O . ILE A 1 70 ? -9.753 4.099 15.297 1.00 90.31 70 ILE A O 1
ATOM 581 N N . TYR A 1 71 ? -10.416 3.020 17.146 1.00 92.00 71 TYR A N 1
ATOM 582 C CA . TYR A 1 71 ? -11.428 2.225 16.451 1.00 92.00 71 TYR A CA 1
ATOM 583 C C . TYR A 1 71 ? -12.505 3.092 15.789 1.00 92.00 71 TYR A C 1
ATOM 585 O O . TYR A 1 71 ? -12.905 2.836 14.648 1.00 92.00 71 TYR A O 1
ATOM 593 N N . ARG A 1 72 ? -12.980 4.123 16.501 1.00 90.44 72 ARG A N 1
ATOM 594 C CA . ARG A 1 72 ? -14.018 5.041 16.007 1.00 90.44 72 ARG A CA 1
ATOM 595 C C . ARG A 1 72 ? -13.536 5.850 14.803 1.00 90.44 72 ARG A C 1
ATOM 597 O O . ARG A 1 72 ? -14.283 6.017 13.845 1.00 90.44 72 ARG A O 1
ATOM 604 N N . ASN A 1 73 ? -12.274 6.275 14.814 1.00 93.19 73 ASN A N 1
ATOM 605 C CA . ASN A 1 73 ? -11.662 7.073 13.751 1.00 93.19 73 ASN A CA 1
ATOM 606 C C . ASN A 1 73 ? -10.859 6.247 12.733 1.00 93.19 73 ASN A C 1
ATOM 608 O O . ASN A 1 73 ? -10.102 6.817 11.943 1.00 93.19 73 ASN A O 1
ATOM 612 N N . ARG A 1 74 ? -11.035 4.918 12.709 1.00 92.62 74 ARG A N 1
ATOM 613 C CA . ARG A 1 74 ? -10.190 3.994 11.937 1.00 92.62 74 ARG A CA 1
ATOM 614 C C . ARG A 1 74 ? -10.053 4.350 10.460 1.00 92.62 74 ARG A C 1
ATOM 616 O O . ARG A 1 74 ? -8.965 4.216 9.922 1.00 92.62 74 ARG A O 1
ATOM 623 N N . LEU A 1 75 ? -11.114 4.838 9.810 1.00 92.44 75 LEU A N 1
ATOM 624 C CA . LEU A 1 75 ? -11.068 5.214 8.393 1.00 92.44 75 LEU A CA 1
ATOM 625 C C . LEU A 1 75 ? -10.097 6.373 8.152 1.00 92.44 75 LEU A C 1
ATOM 627 O O . LEU A 1 75 ? -9.204 6.261 7.321 1.00 92.44 75 LEU A O 1
ATOM 631 N N . LYS A 1 76 ? -10.242 7.459 8.920 1.00 93.81 76 LYS A N 1
ATOM 632 C CA . LYS A 1 76 ? -9.362 8.629 8.819 1.00 93.81 76 LYS A CA 1
ATOM 633 C C . LYS A 1 76 ? -7.920 8.255 9.148 1.00 93.81 76 LYS A C 1
ATOM 635 O O . LYS A 1 76 ? -7.018 8.619 8.406 1.00 93.81 76 LYS A O 1
ATOM 640 N N . LEU A 1 77 ? -7.714 7.486 10.218 1.00 93.88 77 LEU A N 1
ATOM 641 C CA . LEU A 1 77 ? -6.379 7.040 10.620 1.00 93.88 77 LEU A CA 1
ATOM 642 C C . LEU A 1 77 ? -5.721 6.154 9.562 1.00 93.88 77 LEU A C 1
ATOM 644 O O . LEU A 1 77 ? -4.547 6.338 9.276 1.00 93.88 77 LEU A O 1
ATOM 648 N N . SER A 1 78 ? -6.479 5.252 8.940 1.00 95.25 78 SER A N 1
ATOM 649 C CA . SER A 1 78 ? -5.966 4.386 7.873 1.00 95.25 78 SER A CA 1
ATOM 650 C C . SER A 1 78 ? -5.445 5.196 6.690 1.00 95.25 78 SER A C 1
ATOM 652 O O . SER A 1 78 ? -4.369 4.906 6.175 1.00 95.25 78 SER A O 1
ATOM 654 N N . ILE A 1 79 ? -6.175 6.242 6.292 1.00 94.69 79 ILE A N 1
ATOM 655 C CA . ILE A 1 79 ? -5.757 7.153 5.220 1.00 94.69 79 ILE A CA 1
ATOM 656 C C . ILE A 1 79 ? -4.501 7.926 5.637 1.00 94.69 79 ILE A C 1
ATOM 658 O O . ILE A 1 79 ? -3.527 7.939 4.893 1.00 94.69 79 ILE A O 1
ATOM 662 N N . ILE A 1 80 ? -4.493 8.515 6.838 1.00 94.75 80 ILE A N 1
ATOM 663 C CA . ILE A 1 80 ? -3.366 9.319 7.338 1.00 94.75 80 ILE A CA 1
ATOM 664 C C . ILE A 1 80 ? -2.084 8.485 7.431 1.00 94.75 80 ILE A C 1
ATOM 666 O O . ILE A 1 80 ? -1.053 8.898 6.909 1.00 94.75 80 ILE A O 1
ATOM 670 N N . ILE A 1 81 ? -2.145 7.304 8.055 1.00 92.81 81 ILE A N 1
ATOM 671 C CA . ILE A 1 81 ? -0.987 6.411 8.207 1.00 92.81 81 ILE A CA 1
ATOM 672 C C . ILE A 1 81 ? -0.451 6.007 6.832 1.00 92.81 81 ILE A C 1
ATOM 674 O O . ILE A 1 81 ? 0.757 6.037 6.611 1.00 92.81 81 ILE A O 1
ATOM 678 N N . SER A 1 82 ? -1.344 5.683 5.895 1.00 93.38 82 SER A N 1
ATOM 679 C CA . SER A 1 82 ? -0.946 5.304 4.537 1.00 93.38 82 SER A CA 1
ATOM 680 C C . SER A 1 82 ? -0.288 6.456 3.793 1.00 93.38 82 SER A C 1
ATOM 682 O O . SER A 1 82 ? 0.768 6.265 3.208 1.00 93.38 82 SER A O 1
ATOM 684 N N . MET A 1 83 ? -0.861 7.660 3.851 1.00 91.94 83 MET A N 1
ATOM 685 C CA . MET A 1 83 ? -0.271 8.842 3.221 1.00 91.94 83 MET A CA 1
ATOM 686 C C . MET A 1 83 ? 1.112 9.160 3.785 1.00 91.94 83 MET A C 1
ATOM 688 O O . MET A 1 83 ? 2.032 9.409 3.015 1.00 91.94 83 MET A O 1
ATOM 692 N N . ILE A 1 84 ? 1.276 9.121 5.111 1.00 92.69 84 ILE A N 1
ATOM 693 C CA . ILE A 1 84 ? 2.580 9.333 5.753 1.00 92.69 84 ILE A CA 1
ATOM 694 C C . ILE A 1 84 ? 3.581 8.276 5.278 1.00 92.69 84 ILE A C 1
ATOM 696 O O . ILE A 1 84 ? 4.708 8.620 4.938 1.00 92.69 84 ILE A O 1
ATOM 700 N N . GLY A 1 85 ? 3.167 7.006 5.217 1.00 88.81 85 GLY A N 1
ATOM 701 C CA . GLY A 1 85 ? 4.006 5.919 4.717 1.00 88.81 85 GLY A CA 1
ATOM 702 C C . GLY A 1 85 ? 4.433 6.118 3.262 1.00 88.81 85 GLY A C 1
ATOM 703 O O . GLY A 1 85 ? 5.601 5.928 2.947 1.00 88.81 85 GLY A O 1
ATOM 704 N N . LEU A 1 86 ? 3.516 6.550 2.394 1.00 88.62 86 LEU A N 1
ATOM 705 C CA . LEU A 1 86 ? 3.797 6.798 0.976 1.00 88.62 86 LEU A CA 1
ATOM 706 C C . LEU A 1 86 ? 4.730 7.989 0.779 1.00 88.62 86 LEU A C 1
ATOM 708 O O . LEU A 1 86 ? 5.718 7.865 0.068 1.00 88.62 86 LEU A O 1
ATOM 712 N N . ILE A 1 87 ? 4.484 9.099 1.476 1.00 87.88 87 ILE A N 1
ATOM 713 C CA . ILE A 1 87 ? 5.384 10.259 1.467 1.00 87.88 87 ILE A CA 1
ATOM 714 C C . ILE A 1 87 ? 6.773 9.851 1.972 1.00 87.88 87 ILE A C 1
ATOM 716 O O . ILE A 1 87 ? 7.777 10.183 1.353 1.00 87.88 87 ILE A O 1
ATOM 720 N N . GLY A 1 88 ? 6.848 9.098 3.073 1.00 85.69 88 GLY A N 1
ATOM 721 C CA . GLY A 1 88 ? 8.116 8.585 3.592 1.00 85.69 88 GLY A CA 1
ATOM 722 C C . GLY A 1 88 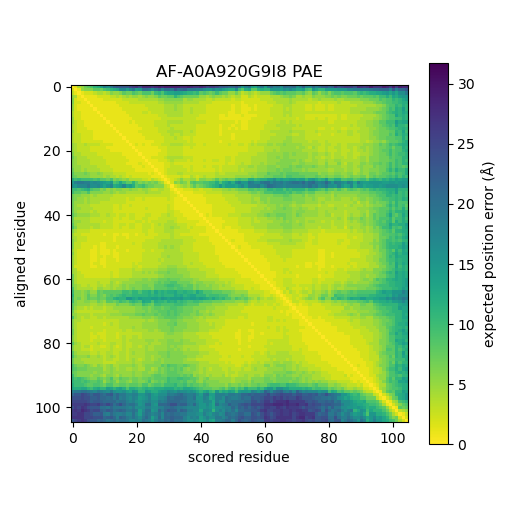? 8.849 7.693 2.587 1.00 85.69 88 GLY A C 1
ATOM 723 O O . GLY A 1 88 ? 10.064 7.801 2.448 1.00 85.69 88 GLY A O 1
ATOM 724 N N . ASN A 1 89 ? 8.117 6.853 1.855 1.00 83.56 89 ASN A N 1
ATOM 725 C CA . ASN A 1 89 ? 8.678 5.996 0.816 1.00 83.56 89 ASN A CA 1
ATOM 726 C C . ASN A 1 89 ? 9.242 6.810 -0.358 1.00 83.56 89 ASN A C 1
ATOM 728 O O . ASN A 1 89 ? 10.344 6.523 -0.819 1.00 83.56 89 ASN A O 1
ATOM 732 N N . GLU A 1 90 ? 8.540 7.860 -0.787 1.00 80.50 90 GLU A N 1
ATOM 733 C CA . GLU A 1 90 ? 9.029 8.812 -1.793 1.00 80.50 90 GLU A CA 1
ATOM 734 C C . GLU A 1 90 ? 10.328 9.490 -1.334 1.00 80.50 90 GLU A C 1
ATOM 736 O O . GLU A 1 90 ? 11.324 9.492 -2.056 1.00 80.50 90 GLU A O 1
ATOM 741 N N . PHE A 1 91 ? 10.384 9.960 -0.083 1.00 82.69 91 PHE A N 1
ATOM 742 C CA . PHE A 1 91 ? 11.617 10.513 0.486 1.00 82.69 91 PHE A CA 1
ATOM 743 C C . PHE A 1 91 ? 12.775 9.508 0.465 1.00 82.69 91 PHE A C 1
ATOM 745 O O . PHE A 1 91 ? 13.868 9.852 0.025 1.00 82.69 91 PHE A O 1
ATOM 752 N N . ILE A 1 92 ? 12.564 8.265 0.909 1.00 78.94 92 ILE A N 1
ATOM 753 C CA . ILE A 1 92 ? 13.610 7.223 0.907 1.00 78.94 92 ILE A CA 1
ATOM 754 C C . ILE A 1 92 ? 14.113 6.950 -0.513 1.00 78.94 92 ILE A C 1
ATOM 756 O O . ILE A 1 92 ? 15.312 6.754 -0.728 1.00 78.94 92 ILE A O 1
ATOM 760 N N . THR A 1 93 ? 13.194 6.959 -1.471 1.00 72.06 93 THR A N 1
ATOM 761 C CA . THR A 1 93 ? 13.464 6.695 -2.880 1.00 72.06 93 THR A CA 1
ATOM 762 C C . THR A 1 93 ? 14.350 7.775 -3.501 1.00 72.06 93 THR A C 1
ATOM 764 O O . THR A 1 93 ? 15.300 7.438 -4.205 1.00 72.06 93 THR A O 1
ATOM 767 N N . ILE A 1 94 ? 14.119 9.053 -3.173 1.00 71.25 94 ILE A N 1
ATOM 768 C CA . ILE A 1 94 ? 14.980 10.173 -3.599 1.00 71.25 94 ILE A CA 1
ATOM 769 C C . ILE A 1 94 ? 16.437 9.954 -3.159 1.00 71.25 94 ILE A C 1
ATOM 771 O O . ILE A 1 94 ? 17.367 10.257 -3.903 1.00 71.25 94 ILE A O 1
ATOM 775 N N . TYR A 1 95 ? 16.652 9.399 -1.962 1.00 70.62 95 TYR A N 1
ATOM 776 C CA . TYR A 1 95 ? 17.993 9.173 -1.409 1.00 70.62 95 TYR A CA 1
ATOM 777 C C . TYR A 1 95 ? 18.590 7.790 -1.732 1.00 70.62 95 TYR A C 1
ATOM 779 O O . TYR A 1 95 ? 19.749 7.546 -1.397 1.00 70.62 95 TYR A O 1
ATOM 787 N N . THR A 1 96 ? 17.844 6.897 -2.398 1.00 65.75 96 THR A N 1
ATOM 788 C CA . THR A 1 96 ? 18.288 5.532 -2.745 1.00 65.75 96 THR A CA 1
ATOM 789 C C . THR A 1 96 ? 18.054 5.236 -4.237 1.00 65.75 96 THR A C 1
ATOM 791 O O . THR A 1 96 ? 17.133 4.492 -4.590 1.00 65.75 96 THR A O 1
ATOM 794 N N . PRO A 1 97 ? 18.871 5.802 -5.146 1.00 55.00 97 PRO A N 1
ATOM 795 C CA . PRO A 1 97 ? 18.653 5.649 -6.579 1.00 55.00 97 PRO A CA 1
ATOM 796 C C . PRO A 1 97 ? 18.845 4.190 -7.026 1.00 55.00 97 PRO A C 1
ATOM 798 O O . PRO A 1 97 ? 19.836 3.544 -6.686 1.00 55.00 97 PRO A O 1
ATOM 801 N N . GLY A 1 98 ? 17.886 3.669 -7.801 1.00 55.78 98 GLY A N 1
ATOM 802 C CA . GLY A 1 98 ? 17.962 2.352 -8.455 1.00 55.78 98 GLY A CA 1
ATOM 803 C C . GLY A 1 98 ? 17.019 1.263 -7.923 1.00 55.78 98 GLY A C 1
ATOM 804 O O . GLY A 1 98 ? 16.919 0.205 -8.541 1.00 55.78 98 GLY A O 1
ATOM 805 N N . ARG A 1 99 ? 16.281 1.492 -6.826 1.00 50.84 99 ARG A N 1
ATOM 806 C CA . ARG A 1 99 ? 15.193 0.601 -6.371 1.00 50.84 99 ARG A CA 1
ATOM 807 C C . ARG A 1 99 ? 13.984 1.420 -5.940 1.00 50.84 99 ARG A C 1
ATOM 809 O O . ARG A 1 99 ? 14.093 2.235 -5.037 1.00 50.84 99 ARG A O 1
ATOM 816 N N . GLY A 1 100 ? 12.834 1.180 -6.570 1.00 51.53 100 GLY A N 1
ATOM 817 C CA . GLY A 1 100 ? 11.580 1.837 -6.187 1.00 51.53 100 GLY A CA 1
ATOM 818 C C . GLY A 1 100 ? 11.424 3.275 -6.680 1.00 51.53 100 GLY A C 1
ATOM 819 O O . GLY A 1 100 ? 10.544 3.958 -6.183 1.00 51.53 100 GLY A O 1
ATOM 820 N N . VAL A 1 101 ? 12.230 3.720 -7.657 1.00 52.69 101 VAL A N 1
ATOM 821 C CA . VAL A 1 101 ? 12.166 5.084 -8.212 1.00 52.69 101 VAL A CA 1
ATOM 822 C C . VAL A 1 101 ? 10.778 5.364 -8.792 1.00 52.69 101 VAL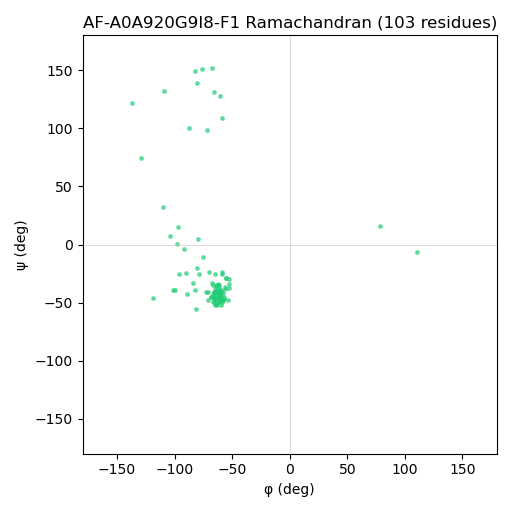 A C 1
ATOM 824 O O . VAL A 1 101 ? 10.359 4.777 -9.798 1.00 52.69 101 VAL A O 1
ATOM 827 N N . PHE A 1 102 ? 10.047 6.226 -8.093 1.00 53.69 102 PHE A N 1
ATOM 828 C CA . PHE A 1 102 ? 8.729 6.724 -8.474 1.00 53.69 102 PHE A CA 1
ATOM 829 C C . PHE A 1 102 ? 8.801 7.841 -9.502 1.00 53.69 102 PHE A C 1
ATOM 831 O O . PHE A 1 102 ? 7.820 8.074 -10.206 1.00 53.69 102 PHE A O 1
ATOM 838 N N . ASP A 1 103 ? 9.957 8.492 -9.617 1.00 47.88 103 ASP A N 1
ATOM 839 C CA . ASP A 1 103 ? 10.108 9.625 -10.507 1.00 47.88 103 ASP A CA 1
ATOM 840 C C . ASP A 1 103 ? 10.326 9.194 -11.956 1.00 47.88 103 ASP A C 1
ATOM 842 O O . ASP A 1 103 ? 11.004 8.213 -12.276 1.00 47.88 103 ASP A O 1
ATOM 846 N N . TRP A 1 104 ? 9.662 9.947 -12.820 1.00 51.06 104 TRP A N 1
ATOM 847 C CA . TRP A 1 104 ? 9.569 9.764 -14.261 1.00 51.06 104 TRP A CA 1
ATOM 848 C C . TRP A 1 104 ? 10.356 10.878 -14.972 1.00 51.06 104 TRP A C 1
ATOM 850 O O . TRP A 1 104 ? 9.958 11.343 -16.036 1.00 51.06 104 TRP A O 1
ATOM 860 N N . ASN A 1 105 ? 11.437 11.338 -14.333 1.00 41.97 105 ASN A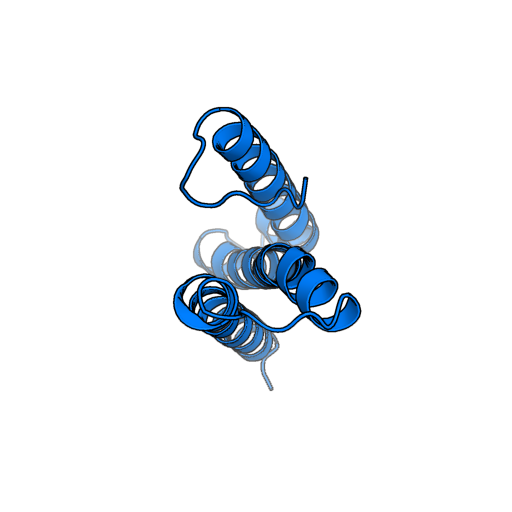 N 1
ATOM 861 C CA . ASN A 1 105 ? 12.402 12.316 -14.836 1.00 41.97 105 ASN A CA 1
ATOM 862 C C . ASN A 1 105 ? 13.825 11.810 -14.604 1.00 41.97 105 ASN A C 1
ATOM 864 O O . ASN A 1 105 ? 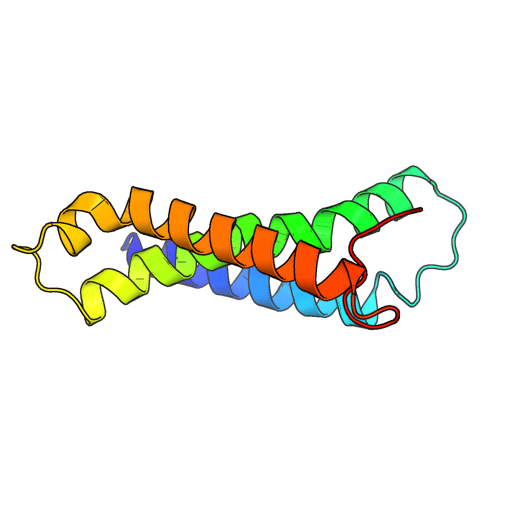14.108 11.366 -13.468 1.00 41.97 105 ASN A 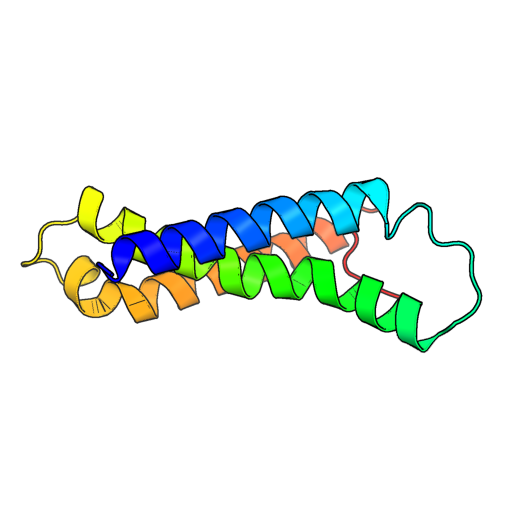O 1
#

Radius of gyration: 16.22 Å; Cα contacts (8 Å, |Δi|>4): 87; chains: 1; bounding box: 40×21×50 Å

Foldseek 3Di:
DPVLVVLVVLLVVLVVVLCCLQVPPQVPDPDPPPVVNVCSLCSNLVSLLSNQLSVQLNVQCVVDPCVDPCVVCSNVVSNVVSVVVSVVLQVVPVVPDDPPNSDPD

pLDDT: mean 86.17, std 12.55, range [41.97, 96.69]

Mean predicted aligned error: 6.14 Å